Protein AF-A0A9X0YAN5-F1 (afdb_monomer)

Sequence (174 aa):
MGIMHSYNPAPYTCELQGCTPGRLLKNSAKPANNKQCYFVDNHQKIIAEIQYAKHVKPKEQWIIYRRFFINTPDTVIELNFGSALEESVDANLDSVAVNTLESGHTTAHYSLLNTGEYSESFYKYDGKKIASITEKIWRDTFTTRDYEITHVNGTPTIYEVLPDNSKILIYPEE

Mean predicted aligned error: 5.05 Å

pLDDT: mean 90.23, std 9.61, range [42.69, 98.5]

Foldseek 3Di:
DQAAALDDLDPCPQLLQLHDHDDDDPDDDDADAQDKDFDADPVRHTAKIKTFHDQDVVVRWTWIWMWGWDDDPFKIKIFTWDTDTPPDPDTDGQKIKMFGHDPRHGQKIWMAGPLRKIKIKGFDDDVPHTQKIWMWTDDVDTDIWIWGWDQDVHRIWIWIQDPVRDTDTRPNDD

Secondary structure (DSSP, 8-state):
---B-S--SSTTTTGGGTPPBPP---S-----TTEEEEEE-TTS-EEEEEEEEEEEGGGTEEEEEEEEEEE-SSEEEEEEEEEEETT-----EEEEEEEEEETTEEEEEEEEETTS-EEEEEEEEETTEEEEEEEEEESSSEEEEEEEEEEETTEEEEEEEPTTS-EEEEES--

Radius of gyration: 17.49 Å; Cα contacts (8 Å, |Δi|>4): 371; chains: 1; bounding box: 43×34×52 Å

Nearest PDB structures (foldseek):
  9hag-assembly1_A  TM=4.604E-01  e=8.972E-01  synthetic construct
  8of7-assembly1_A  TM=3.337E-01  e=2.409E+00  Streptomyces sp. NL15-2K
  5dyq-assembly1_D  TM=2.515E-01  e=7.960E+00  Micromonospora maris AB-18-032
  3p0l-assembly1_A  TM=1.921E-01  e=4.266E+00  Homo sapiens

Structure (mmCIF, N/CA/C/O backbone):
data_AF-A0A9X0YAN5-F1
#
_entry.id   AF-A0A9X0YAN5-F1
#
loop_
_atom_site.group_PDB
_atom_site.id
_atom_site.type_symbol
_atom_site.label_atom_id
_atom_site.label_alt_id
_atom_site.label_comp_id
_atom_site.label_asym_id
_atom_site.label_entity_id
_atom_site.label_seq_id
_atom_site.pdbx_PDB_ins_code
_atom_site.Cartn_x
_atom_site.Cartn_y
_atom_site.Cartn_z
_atom_site.occupancy
_atom_site.B_iso_or_equiv
_atom_site.auth_seq_id
_atom_site.auth_comp_id
_atom_site.auth_asym_id
_atom_site.auth_atom_id
_atom_site.pdbx_PDB_model_num
ATOM 1 N N . MET A 1 1 ? 9.008 16.274 -2.844 1.00 42.69 1 MET A N 1
ATOM 2 C CA . MET A 1 1 ? 8.070 15.176 -2.531 1.00 42.69 1 MET A CA 1
ATOM 3 C C . MET A 1 1 ? 7.921 14.275 -3.741 1.00 42.69 1 MET A C 1
ATOM 5 O O . MET A 1 1 ? 7.759 14.789 -4.844 1.00 42.69 1 MET A O 1
ATOM 9 N N . GLY A 1 2 ? 8.034 12.958 -3.553 1.00 48.94 2 GLY A N 1
ATOM 10 C CA . GLY A 1 2 ? 7.654 11.992 -4.585 1.00 48.94 2 GLY A CA 1
ATOM 11 C C . GLY A 1 2 ? 6.137 12.006 -4.777 1.00 48.94 2 GLY A C 1
ATOM 12 O O . GLY A 1 2 ? 5.401 12.241 -3.825 1.00 48.94 2 GLY A O 1
ATOM 13 N N . ILE A 1 3 ? 5.664 11.804 -6.005 1.00 56.38 3 ILE A N 1
ATOM 14 C CA . ILE A 1 3 ? 4.232 11.626 -6.268 1.00 56.38 3 ILE A CA 1
ATOM 15 C C . ILE A 1 3 ? 3.913 10.162 -5.967 1.00 56.38 3 ILE A C 1
ATOM 17 O O . ILE A 1 3 ? 4.413 9.278 -6.664 1.00 56.38 3 ILE A O 1
ATOM 21 N N . MET A 1 4 ? 3.122 9.908 -4.924 1.00 68.75 4 MET A N 1
ATOM 22 C CA . MET A 1 4 ? 2.668 8.557 -4.591 1.00 68.75 4 MET A CA 1
ATOM 23 C C . MET A 1 4 ? 1.649 8.035 -5.610 1.00 68.75 4 MET A C 1
ATOM 25 O O . MET A 1 4 ? 1.026 8.808 -6.347 1.00 68.75 4 MET A O 1
ATOM 29 N N . HIS A 1 5 ? 1.501 6.710 -5.672 1.00 68.00 5 HIS A N 1
ATOM 30 C CA . HIS A 1 5 ? 0.545 6.047 -6.557 1.00 68.00 5 HIS A CA 1
ATOM 31 C C . HIS A 1 5 ? -0.863 6.599 -6.360 1.00 68.00 5 HIS A C 1
ATOM 33 O O . HIS A 1 5 ? -1.370 6.653 -5.243 1.00 68.00 5 HIS A O 1
ATOM 39 N N . SER A 1 6 ? -1.497 7.012 -7.459 1.00 74.00 6 SER A N 1
ATOM 40 C CA . SER A 1 6 ? -2.861 7.547 -7.395 1.00 74.00 6 SER A CA 1
ATOM 41 C C . SER A 1 6 ? -3.909 6.481 -7.061 1.00 74.00 6 SER A C 1
ATOM 43 O O . SER A 1 6 ? -4.978 6.802 -6.548 1.00 74.00 6 SER A O 1
ATOM 45 N N . TYR A 1 7 ? -3.592 5.213 -7.332 1.00 84.00 7 TYR A N 1
ATOM 46 C CA . TYR A 1 7 ? -4.402 4.060 -6.967 1.00 84.00 7 TYR A CA 1
ATOM 47 C C . TYR A 1 7 ? -3.676 3.197 -5.933 1.00 84.00 7 TYR A C 1
ATOM 49 O O . TYR A 1 7 ? -2.558 2.723 -6.165 1.00 84.00 7 TYR A O 1
ATOM 57 N N . ASN A 1 8 ? -4.350 2.963 -4.811 1.00 88.00 8 ASN A N 1
ATOM 58 C CA . ASN A 1 8 ? -3.952 2.003 -3.797 1.00 88.00 8 ASN A CA 1
ATOM 59 C C . ASN A 1 8 ? -5.212 1.294 -3.260 1.00 88.00 8 ASN A C 1
ATOM 61 O O . ASN A 1 8 ? -6.153 1.986 -2.860 1.00 88.00 8 ASN A O 1
ATOM 65 N N . PRO A 1 9 ? -5.276 -0.050 -3.284 1.00 91.62 9 PRO A N 1
ATOM 66 C CA . PRO A 1 9 ? -6.345 -0.800 -2.630 1.00 91.62 9 PRO A CA 1
ATOM 67 C C . PRO A 1 9 ? -6.407 -0.584 -1.110 1.00 91.62 9 PRO A C 1
ATOM 69 O O . PRO A 1 9 ? -7.492 -0.694 -0.537 1.00 91.62 9 PRO A O 1
ATOM 72 N N . ALA A 1 10 ? -5.280 -0.244 -0.477 1.00 93.88 10 ALA A N 1
ATOM 73 C CA . ALA A 1 10 ? -5.206 0.180 0.914 1.00 93.88 10 ALA A CA 1
ATOM 74 C C . ALA A 1 10 ? -5.605 1.664 1.037 1.00 93.88 10 ALA A C 1
ATOM 76 O O . ALA A 1 10 ? -4.929 2.543 0.488 1.00 93.88 10 ALA A O 1
ATOM 77 N N . PRO A 1 11 ? -6.703 1.987 1.742 1.00 92.69 11 PRO A N 1
ATOM 78 C CA . PRO A 1 11 ? -7.110 3.369 1.952 1.00 92.69 11 PRO A CA 1
ATOM 79 C C . PRO A 1 11 ? -6.082 4.156 2.769 1.00 92.69 11 PRO A C 1
ATOM 81 O O . PRO A 1 11 ? -5.4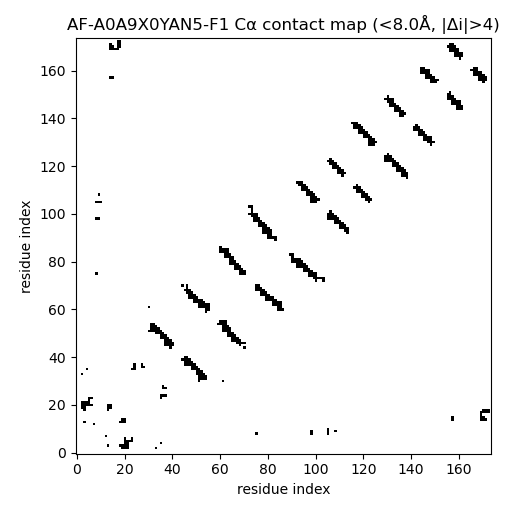49 3.619 3.677 1.00 92.69 11 PRO A O 1
ATOM 84 N N . TYR A 1 12 ? -5.976 5.454 2.480 1.00 91.94 12 TYR A N 1
ATOM 85 C CA . TYR A 1 12 ? -5.159 6.427 3.213 1.00 91.94 12 TYR A CA 1
ATOM 86 C C . TYR A 1 12 ? -3.643 6.183 3.242 1.00 91.94 12 TYR A C 1
ATOM 88 O O . TYR A 1 12 ? -2.940 6.883 3.962 1.00 91.94 12 TYR A O 1
ATOM 96 N N . THR A 1 13 ? -3.091 5.259 2.446 1.00 89.50 13 THR A N 1
ATOM 97 C CA . THR A 1 13 ? -1.638 4.987 2.450 1.00 89.50 13 THR A CA 1
ATOM 98 C C . THR A 1 13 ? -0.782 6.232 2.206 1.00 89.50 13 THR A C 1
ATOM 100 O O . THR A 1 13 ? 0.330 6.311 2.727 1.00 89.50 13 THR A O 1
ATOM 103 N N . CYS A 1 14 ? -1.270 7.198 1.419 1.00 87.31 14 CYS A N 1
ATOM 104 C CA . CYS A 1 14 ? -0.544 8.444 1.178 1.00 87.31 14 CYS A CA 1
ATOM 105 C C . CYS A 1 14 ? -0.681 9.398 2.365 1.00 87.31 14 CYS A C 1
ATOM 107 O O . CYS A 1 14 ? 0.312 9.905 2.878 1.00 87.31 14 CYS A O 1
ATOM 109 N N . GLU A 1 15 ? -1.913 9.598 2.817 1.00 90.75 15 GLU A N 1
ATOM 110 C CA . GLU A 1 15 ? -2.281 10.541 3.863 1.00 90.75 15 GLU A CA 1
ATOM 111 C C . GLU A 1 15 ? -1.676 10.153 5.220 1.00 90.75 15 GLU A C 1
ATOM 113 O O . GLU A 1 15 ? -1.230 11.026 5.957 1.00 90.75 15 GLU A O 1
ATOM 118 N N . LEU A 1 16 ? -1.556 8.854 5.523 1.00 90.69 16 LEU A N 1
ATOM 119 C CA . LEU A 1 16 ? -0.853 8.348 6.714 1.00 90.69 16 LEU A CA 1
ATOM 120 C C . LEU A 1 16 ? 0.651 8.683 6.719 1.00 90.69 16 LEU A C 1
ATOM 122 O O . LEU A 1 16 ? 1.293 8.655 7.769 1.00 90.69 16 LEU A O 1
ATOM 126 N N . GLN A 1 17 ? 1.217 9.002 5.552 1.00 85.75 17 GLN A N 1
ATOM 127 C CA . GLN A 1 17 ? 2.598 9.460 5.372 1.00 85.75 17 GLN A CA 1
ATOM 128 C C . GLN A 1 17 ? 2.683 10.985 5.171 1.00 85.75 17 GLN A C 1
ATOM 130 O O . GLN A 1 17 ? 3.696 11.466 4.669 1.00 85.75 17 GLN A O 1
ATOM 135 N N . GLY A 1 18 ? 1.610 11.729 5.470 1.00 80.88 18 GLY A N 1
ATOM 136 C CA . GLY A 1 18 ? 1.519 13.179 5.248 1.00 80.88 18 GLY A CA 1
ATOM 137 C C . GLY A 1 18 ? 1.403 13.588 3.772 1.00 80.88 18 GLY A C 1
ATOM 138 O O . GLY A 1 18 ? 1.283 14.761 3.428 1.00 80.88 18 GLY A O 1
ATOM 139 N N . CY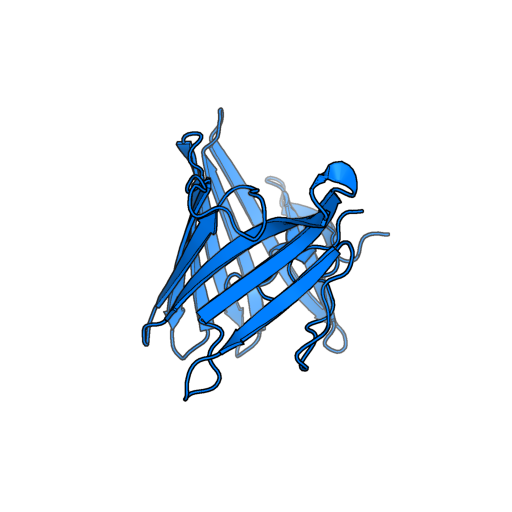S A 1 19 ? 1.372 12.624 2.852 1.00 79.44 19 CYS A N 1
ATOM 140 C CA . CYS A 1 19 ? 1.399 12.880 1.420 1.00 79.44 19 CYS A CA 1
ATOM 141 C C . CYS A 1 19 ? -0.011 12.965 0.819 1.00 79.44 19 CYS A C 1
ATOM 143 O O . CYS A 1 19 ? -0.936 12.262 1.214 1.00 79.44 19 CYS A O 1
ATOM 145 N N . THR A 1 20 ? -0.166 13.774 -0.231 1.00 79.25 20 THR A N 1
ATOM 146 C CA . THR A 1 20 ? -1.381 13.756 -1.064 1.00 79.25 20 THR A CA 1
ATOM 147 C C . THR A 1 20 ? -1.210 12.747 -2.207 1.00 79.25 20 THR A C 1
ATOM 149 O O . THR A 1 20 ? -0.167 12.777 -2.875 1.00 79.25 20 THR A O 1
ATOM 152 N N . PRO A 1 21 ? -2.201 11.877 -2.480 1.00 75.44 21 PRO A N 1
ATOM 153 C CA . PRO A 1 21 ? -2.126 10.948 -3.602 1.00 75.44 21 PRO A CA 1
ATOM 154 C C . PRO A 1 21 ? -2.017 11.685 -4.944 1.00 75.44 21 PRO A C 1
ATOM 156 O O . PRO A 1 21 ? -2.551 12.782 -5.139 1.00 75.44 21 PRO A O 1
ATOM 159 N N . GLY A 1 22 ? -1.328 11.062 -5.904 1.00 74.12 22 GLY A N 1
ATOM 160 C CA . GLY A 1 22 ? -1.266 11.557 -7.277 1.00 74.12 22 GLY A CA 1
ATOM 161 C C . GLY A 1 22 ? -2.641 11.595 -7.958 1.00 74.12 22 GLY A C 1
ATOM 162 O O . GLY A 1 22 ? -3.626 11.033 -7.483 1.00 74.12 22 GLY A O 1
ATOM 163 N N . ARG A 1 23 ? -2.721 12.233 -9.131 1.00 73.75 23 ARG A N 1
ATOM 164 C CA . ARG A 1 23 ? -3.955 12.232 -9.936 1.00 73.75 23 ARG A CA 1
ATOM 165 C C . ARG A 1 23 ? -4.073 10.948 -10.752 1.00 73.75 23 ARG A C 1
ATOM 167 O O . ARG A 1 23 ? -3.187 10.655 -11.552 1.00 73.75 23 ARG A O 1
ATOM 174 N N . LEU A 1 24 ? -5.217 10.273 -10.644 1.00 77.06 24 LEU A N 1
ATOM 175 C CA . LEU A 1 24 ? -5.556 9.144 -11.507 1.00 77.06 24 LEU A CA 1
ATOM 176 C C . LEU A 1 24 ? -5.844 9.635 -12.932 1.00 77.06 24 LEU A C 1
ATOM 178 O O . LEU A 1 24 ? -6.869 10.270 -13.201 1.00 77.06 24 LEU A O 1
ATOM 182 N N . LEU A 1 25 ? -4.931 9.351 -13.860 1.00 70.75 25 LEU A N 1
ATOM 183 C CA . LEU A 1 25 ? -5.116 9.667 -15.274 1.00 70.75 25 LEU A CA 1
ATOM 184 C C . LEU A 1 25 ? -6.033 8.618 -15.915 1.00 70.75 25 LEU A C 1
ATOM 186 O O . LEU A 1 25 ? -5.660 7.460 -16.056 1.00 70.75 25 LEU A O 1
ATOM 190 N N . LYS A 1 26 ? -7.236 9.037 -16.324 1.00 58.88 26 LYS A N 1
ATOM 191 C CA . LYS A 1 26 ? -8.255 8.147 -16.914 1.00 58.88 26 LYS A CA 1
ATOM 192 C C . LYS A 1 26 ? -7.967 7.709 -18.356 1.00 58.88 26 LYS A C 1
ATOM 194 O O . LYS A 1 26 ? -8.567 6.749 -18.820 1.00 58.88 26 LYS A O 1
ATOM 199 N N . ASN A 1 27 ? -7.082 8.410 -19.065 1.00 60.81 27 ASN A N 1
ATOM 200 C CA . ASN A 1 27 ? -6.802 8.157 -20.479 1.00 60.81 27 ASN A CA 1
ATOM 201 C C . ASN A 1 27 ? -5.406 7.566 -20.665 1.00 60.81 27 ASN A C 1
ATOM 203 O O . ASN A 1 27 ? -4.462 7.978 -19.988 1.00 60.81 27 ASN A O 1
ATOM 207 N N . SER A 1 28 ? -5.265 6.686 -21.661 1.00 64.94 28 SER A N 1
ATOM 208 C CA . SER A 1 28 ? -3.965 6.233 -22.156 1.00 64.94 28 SER A CA 1
ATOM 209 C C . SER A 1 28 ? -3.123 7.447 -22.528 1.00 64.94 28 SER A C 1
ATOM 211 O O . SER A 1 28 ? -3.496 8.245 -23.393 1.00 64.94 28 SER A O 1
ATOM 213 N N . ALA A 1 29 ? -1.997 7.618 -21.855 1.00 68.44 29 ALA A N 1
ATOM 214 C CA . ALA A 1 29 ? -1.213 8.825 -21.971 1.00 68.44 29 ALA A CA 1
ATOM 215 C C . ALA A 1 29 ? 0.248 8.435 -22.220 1.00 68.44 29 ALA A C 1
ATOM 217 O O . ALA A 1 29 ? 0.770 7.535 -21.575 1.00 68.44 29 ALA A O 1
ATOM 218 N N . LYS A 1 30 ? 0.904 9.105 -23.178 1.00 80.88 30 LYS A N 1
ATOM 219 C CA . LYS A 1 30 ? 2.270 8.754 -23.619 1.00 80.88 30 LYS A CA 1
ATOM 220 C C . LYS A 1 30 ? 3.267 8.711 -22.451 1.00 80.88 30 LYS A C 1
ATOM 222 O O . LYS A 1 30 ? 3.113 9.563 -21.571 1.00 80.88 30 LYS A O 1
ATOM 227 N N . PRO A 1 31 ? 4.287 7.835 -22.467 1.00 85.12 31 PRO A N 1
ATOM 228 C CA . PRO A 1 31 ? 5.357 7.821 -21.469 1.00 85.12 31 PRO A CA 1
ATOM 229 C C . PRO A 1 31 ? 5.901 9.223 -21.160 1.00 85.12 31 PRO A C 1
ATOM 231 O O . PRO A 1 31 ? 6.124 10.026 -22.068 1.00 85.12 31 PRO A O 1
ATOM 234 N N . ALA A 1 32 ? 6.063 9.538 -19.876 1.00 85.19 32 ALA A N 1
ATOM 235 C CA . ALA A 1 32 ? 6.667 10.780 -19.396 1.00 85.19 32 ALA A CA 1
ATOM 236 C C . ALA A 1 32 ? 7.215 10.577 -17.976 1.00 85.19 32 ALA A C 1
ATOM 238 O O . ALA A 1 32 ? 6.797 9.653 -17.284 1.00 85.19 32 ALA A O 1
ATOM 239 N N . ASN A 1 33 ? 8.114 11.454 -17.523 1.00 85.44 33 ASN A N 1
ATOM 240 C CA . ASN A 1 33 ? 8.651 11.377 -16.161 1.00 85.44 33 ASN A CA 1
ATOM 241 C C 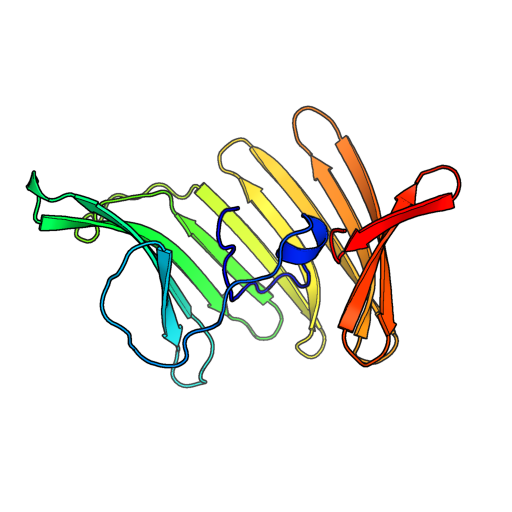. ASN A 1 33 ? 7.520 11.429 -15.118 1.00 85.44 33 ASN A C 1
ATOM 243 O O . ASN A 1 33 ? 6.648 12.296 -15.194 1.00 85.44 33 ASN A O 1
ATOM 247 N N . ASN A 1 34 ? 7.583 10.531 -14.133 1.00 80.31 34 ASN A N 1
ATOM 248 C CA . ASN A 1 34 ? 6.620 10.368 -13.038 1.00 80.31 34 ASN A CA 1
ATOM 249 C C . ASN A 1 34 ? 5.177 10.135 -13.496 1.00 80.31 34 ASN A C 1
ATOM 251 O O . ASN A 1 34 ? 4.227 10.558 -12.837 1.00 80.31 34 ASN A O 1
ATOM 255 N N . LYS A 1 35 ? 5.004 9.472 -14.640 1.00 85.50 35 LYS A N 1
ATOM 256 C CA . LYS A 1 35 ? 3.684 9.195 -15.197 1.00 85.50 35 LYS A CA 1
ATOM 257 C C . LYS A 1 35 ? 3.241 7.775 -14.902 1.00 85.50 35 LYS A C 1
ATOM 259 O O . LYS A 1 35 ? 4.019 6.845 -15.072 1.00 85.50 35 LYS A O 1
ATOM 264 N N . GLN A 1 36 ? 1.982 7.629 -14.511 1.00 87.00 36 GLN A N 1
ATOM 265 C CA . GLN A 1 36 ? 1.356 6.345 -14.210 1.00 87.00 36 GLN A CA 1
ATOM 266 C C . GLN A 1 36 ? 0.352 6.002 -15.311 1.00 87.00 36 GLN A C 1
ATOM 268 O O . GLN A 1 36 ? -0.458 6.844 -15.711 1.00 87.00 36 GLN A O 1
ATOM 273 N N . CYS A 1 37 ? 0.433 4.774 -15.812 1.00 86.62 37 CYS A N 1
ATOM 274 C CA . CYS A 1 37 ? -0.475 4.210 -16.799 1.00 86.62 37 CYS A CA 1
ATOM 275 C C . CYS A 1 37 ? -1.168 2.995 -16.189 1.00 86.62 37 CYS A C 1
ATOM 277 O O . CYS A 1 37 ? -0.499 2.081 -15.710 1.00 86.62 37 CYS A O 1
ATOM 279 N N . TYR A 1 38 ? -2.496 2.989 -16.238 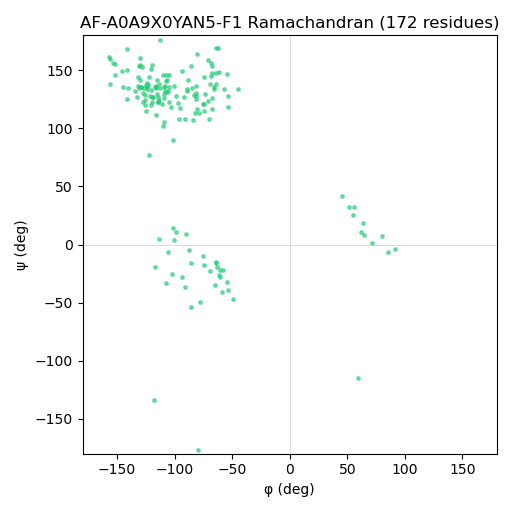1.00 89.00 38 TYR A N 1
ATOM 280 C CA . TYR A 1 38 ? -3.334 1.950 -15.651 1.00 89.00 38 TYR A CA 1
ATOM 281 C C . TYR A 1 38 ? -3.926 1.059 -16.733 1.00 89.00 38 TYR A C 1
ATOM 283 O O . TYR A 1 38 ? -4.345 1.540 -17.787 1.00 89.00 38 TYR A O 1
ATOM 291 N N . PHE A 1 39 ? -3.991 -0.233 -16.439 1.00 89.88 39 PHE A N 1
ATOM 292 C CA . PHE A 1 39 ? -4.615 -1.243 -17.280 1.00 89.88 39 PHE A CA 1
ATOM 293 C C . PHE A 1 39 ? -5.800 -1.830 -16.531 1.00 89.88 39 PHE A C 1
ATOM 295 O O . PHE A 1 39 ? -5.691 -2.139 -15.342 1.00 89.88 39 PHE A O 1
ATOM 302 N N . VAL A 1 40 ? -6.923 -1.976 -17.230 1.00 91.81 40 VAL A N 1
ATOM 303 C CA . VAL A 1 40 ? -8.178 -2.466 -16.661 1.00 91.81 40 VAL A CA 1
ATOM 304 C C . VAL A 1 40 ? -8.658 -3.729 -17.365 1.00 91.81 40 VAL A C 1
ATOM 306 O O . VAL A 1 40 ? -8.374 -3.928 -18.546 1.00 91.81 40 VAL A O 1
ATOM 309 N N . ASP A 1 41 ? -9.386 -4.573 -16.640 1.00 91.44 41 ASP A N 1
ATOM 310 C CA . ASP A 1 41 ? -10.098 -5.717 -17.208 1.00 91.44 41 ASP A CA 1
ATOM 311 C C . ASP A 1 41 ? -11.433 -5.308 -17.869 1.00 91.44 41 ASP A C 1
ATOM 313 O O . ASP A 1 41 ? -11.824 -4.135 -17.911 1.00 91.44 41 ASP A O 1
ATOM 317 N N . ASN A 1 42 ? -12.180 -6.300 -18.364 1.00 91.38 42 ASN A N 1
ATOM 318 C CA . ASN A 1 42 ? -13.494 -6.095 -18.985 1.00 91.38 42 ASN A CA 1
ATOM 319 C C . ASN A 1 42 ? -14.559 -5.545 -18.013 1.00 91.38 42 ASN A C 1
ATOM 321 O O . ASN A 1 42 ? -15.590 -5.044 -18.458 1.00 91.38 42 ASN A O 1
ATOM 325 N N . HIS A 1 43 ? -14.317 -5.614 -16.702 1.00 90.56 43 HIS A N 1
ATOM 326 C CA . HIS A 1 43 ? -15.175 -5.077 -15.647 1.00 90.56 43 HIS A CA 1
ATOM 327 C C . HIS A 1 43 ? -14.690 -3.716 -15.125 1.00 90.56 43 HIS A C 1
ATOM 329 O O . HIS A 1 43 ? -15.211 -3.234 -14.120 1.00 90.56 43 HIS A O 1
ATOM 335 N N . GLN A 1 44 ? -13.727 -3.081 -15.807 1.00 89.56 44 GLN A N 1
ATOM 336 C CA . GLN A 1 44 ? -13.113 -1.807 -15.418 1.00 89.56 44 GLN A CA 1
ATOM 337 C C . GLN A 1 44 ? -12.330 -1.861 -14.094 1.00 89.56 44 GLN A C 1
ATOM 339 O O . GLN A 1 44 ? -12.045 -0.816 -13.505 1.00 89.56 44 GLN A O 1
ATOM 344 N N . LYS A 1 45 ? -11.947 -3.052 -13.616 1.00 90.12 45 LYS A N 1
ATOM 345 C CA . LYS A 1 45 ? -11.054 -3.190 -12.459 1.00 90.12 45 LYS A CA 1
ATOM 346 C C . LYS A 1 45 ? -9.612 -3.009 -12.902 1.00 90.12 45 LYS A C 1
ATOM 348 O O . LYS A 1 45 ? -9.209 -3.568 -13.917 1.00 90.12 45 LYS A O 1
ATOM 353 N N . ILE A 1 46 ? -8.828 -2.256 -12.134 1.00 91.69 46 ILE A N 1
ATOM 354 C CA . ILE A 1 46 ? -7.392 -2.096 -12.387 1.00 91.69 46 ILE A CA 1
ATOM 355 C C . ILE A 1 46 ? -6.701 -3.440 -12.132 1.00 91.69 46 ILE A C 1
ATOM 357 O O . ILE A 1 46 ? -6.853 -4.024 -11.062 1.00 91.69 46 ILE A O 1
ATOM 361 N N . ILE A 1 47 ? -5.957 -3.922 -13.126 1.00 94.62 47 ILE A N 1
ATOM 362 C CA . ILE A 1 47 ? -5.212 -5.191 -13.087 1.00 94.62 47 ILE A CA 1
ATOM 363 C C . ILE A 1 47 ? -3.700 -4.991 -13.201 1.00 94.62 47 ILE A C 1
ATOM 365 O O . ILE A 1 47 ? -2.935 -5.870 -12.810 1.00 94.62 47 ILE A O 1
ATOM 369 N N . ALA A 1 48 ? -3.254 -3.836 -13.702 1.00 93.12 48 ALA A N 1
ATOM 370 C CA . ALA A 1 48 ? -1.844 -3.474 -13.706 1.00 93.12 48 ALA A CA 1
ATOM 371 C C . ALA A 1 48 ? -1.631 -1.957 -13.712 1.00 93.12 48 ALA A C 1
ATOM 373 O O . ALA A 1 48 ? -2.471 -1.186 -14.186 1.00 93.12 48 ALA A O 1
ATOM 374 N N . GLU A 1 49 ? -0.462 -1.549 -13.234 1.00 91.69 49 GLU A N 1
ATOM 375 C CA . GLU A 1 49 ? 0.062 -0.192 -13.313 1.00 91.69 49 GLU A CA 1
ATOM 376 C C . GLU A 1 49 ? 1.507 -0.229 -13.828 1.00 91.69 49 GLU A C 1
ATOM 378 O O . GLU A 1 49 ? 2.319 -1.040 -13.378 1.00 91.69 49 GLU A O 1
ATOM 383 N N . ILE A 1 50 ? 1.834 0.684 -14.744 1.00 90.94 50 ILE A N 1
ATOM 384 C CA . ILE A 1 50 ? 3.212 1.008 -15.121 1.00 90.94 50 ILE A CA 1
ATOM 385 C C . ILE A 1 50 ? 3.502 2.449 -14.709 1.00 90.94 50 ILE A C 1
ATOM 387 O O . ILE A 1 50 ? 2.831 3.375 -15.172 1.00 90.94 50 ILE A O 1
ATOM 391 N N . GLN A 1 51 ? 4.535 2.644 -13.891 1.00 90.19 51 GLN A N 1
ATOM 392 C CA . GLN A 1 51 ? 5.060 3.965 -13.557 1.00 90.19 51 GLN A CA 1
ATOM 393 C C . GLN A 1 51 ? 6.349 4.230 -14.337 1.00 90.19 51 GLN A C 1
ATOM 395 O O . GLN A 1 51 ? 7.356 3.558 -14.138 1.00 90.19 51 GLN A O 1
ATOM 400 N N . TYR A 1 52 ? 6.337 5.263 -15.174 1.00 90.19 52 TYR A N 1
ATOM 401 C CA . TYR A 1 52 ? 7.494 5.745 -15.921 1.00 90.19 52 TYR A CA 1
ATOM 402 C C . TYR A 1 52 ? 8.323 6.683 -15.048 1.00 90.19 52 TYR A C 1
ATOM 404 O O . TYR A 1 52 ? 7.929 7.819 -14.781 1.00 90.19 52 TYR A O 1
ATOM 412 N N . ALA A 1 53 ? 9.479 6.209 -14.592 1.00 89.38 53 ALA A N 1
ATOM 413 C CA . ALA A 1 53 ? 10.319 6.941 -13.653 1.00 89.38 53 ALA A CA 1
ATOM 414 C C . ALA A 1 53 ? 11.262 7.913 -14.366 1.00 89.38 53 ALA A C 1
ATOM 416 O O . ALA A 1 53 ? 11.293 9.106 -14.061 1.00 89.38 53 ALA A O 1
ATOM 417 N N . LYS A 1 54 ? 12.039 7.405 -15.331 1.00 91.44 54 LYS A N 1
ATOM 418 C CA . LYS A 1 54 ? 13.089 8.179 -16.003 1.00 91.44 54 LYS A CA 1
ATOM 419 C C . LYS A 1 54 ? 13.409 7.627 -17.385 1.00 91.44 54 LYS A C 1
ATOM 421 O O . LYS A 1 54 ? 13.574 6.422 -17.543 1.00 91.44 54 LYS A O 1
ATOM 426 N N . HIS A 1 55 ? 13.597 8.517 -18.355 1.00 93.00 55 HIS A N 1
ATOM 427 C CA . HIS A 1 55 ? 14.086 8.148 -19.682 1.00 93.00 55 HIS A CA 1
ATOM 428 C C . HIS A 1 55 ? 15.621 8.042 -19.724 1.00 93.00 55 HIS A C 1
ATOM 430 O O . HIS A 1 55 ? 16.336 8.970 -19.330 1.00 93.00 55 HIS A O 1
ATOM 436 N N . VAL A 1 56 ? 16.135 6.922 -20.230 1.00 91.94 56 VAL A N 1
ATOM 437 C CA . VAL A 1 56 ? 17.562 6.629 -20.403 1.00 91.94 56 VAL A CA 1
ATOM 438 C C . VAL A 1 56 ? 17.930 6.847 -21.868 1.00 91.94 56 VAL A C 1
ATOM 440 O O . VAL A 1 56 ? 17.879 5.923 -22.673 1.00 91.94 56 VAL A O 1
ATOM 443 N N . LYS A 1 57 ? 18.344 8.077 -22.203 1.00 90.56 57 LYS A N 1
ATOM 444 C CA . LYS A 1 57 ? 18.678 8.481 -23.584 1.00 90.56 57 LYS A CA 1
ATOM 445 C C . LYS A 1 57 ? 19.629 7.515 -24.312 1.00 90.56 57 LYS A C 1
ATOM 447 O O . LYS A 1 57 ? 19.302 7.122 -25.416 1.00 90.56 57 LYS A O 1
ATOM 452 N N . PRO A 1 58 ? 20.749 7.034 -23.728 1.00 91.12 58 PRO A N 1
ATOM 453 C CA . PRO A 1 58 ? 21.661 6.151 -24.467 1.00 91.12 58 PRO A CA 1
ATOM 454 C C . PRO A 1 58 ? 21.033 4.835 -24.947 1.00 91.12 58 PRO A C 1
ATOM 456 O O . PRO A 1 58 ? 21.561 4.214 -25.861 1.00 91.12 58 PRO A O 1
ATOM 459 N N . LYS A 1 59 ? 19.942 4.396 -24.306 1.00 87.62 59 LYS A N 1
ATOM 460 C CA . LYS A 1 59 ? 19.195 3.187 -24.664 1.00 87.62 59 LYS A CA 1
ATOM 461 C C . LYS A 1 59 ? 17.863 3.502 -25.349 1.00 87.62 59 LYS A C 1
ATOM 463 O O . LYS A 1 59 ? 17.192 2.568 -25.755 1.00 87.62 59 LYS A O 1
ATOM 468 N N . GLU A 1 60 ? 17.481 4.781 -25.419 1.00 92.31 60 GLU A N 1
ATOM 469 C CA . GLU A 1 60 ? 16.152 5.253 -25.837 1.00 92.31 60 GLU A CA 1
ATOM 470 C C . GLU A 1 60 ? 15.005 4.455 -25.178 1.00 92.31 60 GLU A C 1
ATOM 472 O O . GLU A 1 60 ? 14.020 4.090 -25.813 1.00 92.31 60 GLU A O 1
ATOM 477 N N . GLN A 1 61 ? 15.157 4.157 -23.882 1.00 93.50 61 GLN A N 1
ATOM 478 C CA . GLN A 1 61 ? 14.224 3.344 -23.096 1.00 93.50 61 GLN A CA 1
ATOM 479 C C . GLN A 1 61 ? 13.856 4.024 -21.779 1.00 93.50 61 GLN A C 1
ATOM 481 O O . GLN A 1 61 ? 14.640 4.783 -21.197 1.00 93.50 61 GLN A O 1
ATOM 486 N N . TRP A 1 62 ? 12.676 3.700 -21.256 1.00 94.00 62 TRP A N 1
ATOM 487 C CA . TRP A 1 62 ? 12.248 4.121 -19.926 1.00 94.00 62 TRP A CA 1
ATOM 488 C C . TRP A 1 62 ? 12.677 3.129 -18.847 1.00 94.00 62 TRP A C 1
ATOM 490 O O . TRP A 1 62 ? 12.606 1.920 -19.035 1.00 94.00 62 TRP A O 1
ATOM 500 N N . ILE A 1 63 ? 13.077 3.651 -17.689 1.00 93.31 63 ILE A N 1
ATOM 501 C CA . ILE A 1 63 ? 13.055 2.905 -16.430 1.00 93.31 63 ILE A CA 1
ATOM 502 C C . ILE A 1 63 ? 11.626 2.963 -15.905 1.00 93.31 63 ILE A C 1
ATOM 504 O O . ILE A 1 63 ? 11.074 4.060 -15.740 1.00 93.31 63 ILE A O 1
ATOM 508 N N . ILE A 1 64 ? 11.051 1.796 -15.638 1.00 93.06 64 ILE A N 1
ATOM 509 C CA . ILE A 1 64 ? 9.677 1.653 -15.178 1.00 93.06 64 ILE A CA 1
ATOM 510 C C . ILE A 1 64 ? 9.577 0.801 -13.917 1.00 93.06 64 ILE A C 1
ATOM 512 O O . ILE A 1 64 ? 10.397 -0.087 -13.691 1.00 93.06 64 ILE A O 1
ATOM 516 N N . TYR A 1 65 ? 8.535 1.061 -13.133 1.00 92.62 65 TYR A N 1
ATOM 517 C CA . TYR A 1 65 ? 8.056 0.184 -12.067 1.00 92.62 65 TYR A CA 1
ATOM 518 C C . TYR A 1 65 ? 6.747 -0.460 -12.507 1.00 92.62 65 TYR A C 1
ATOM 520 O O . TYR A 1 65 ? 5.956 0.170 -13.218 1.00 92.62 65 TYR A O 1
ATOM 528 N N . ARG A 1 66 ? 6.518 -1.707 -12.094 1.00 93.19 66 ARG A N 1
ATOM 529 C CA . ARG A 1 66 ? 5.318 -2.468 -12.454 1.00 93.19 66 ARG A CA 1
ATOM 530 C C . ARG A 1 66 ? 4.604 -2.934 -11.195 1.00 93.19 66 ARG A C 1
ATOM 532 O O . ARG A 1 66 ? 5.234 -3.480 -10.292 1.00 93.19 66 ARG A O 1
ATOM 539 N N . ARG A 1 67 ? 3.288 -2.747 -11.165 1.00 94.44 67 ARG A N 1
ATOM 540 C CA . ARG A 1 67 ? 2.403 -3.310 -10.142 1.00 94.44 67 ARG A CA 1
ATOM 541 C C . ARG A 1 67 ? 1.330 -4.130 -10.833 1.00 94.44 67 ARG A C 1
ATOM 543 O O . ARG A 1 67 ? 0.809 -3.702 -11.862 1.00 94.44 67 ARG A O 1
ATOM 550 N N . PHE A 1 68 ? 0.996 -5.283 -10.275 1.00 95.75 68 PHE A N 1
ATOM 551 C CA . PHE A 1 68 ? -0.091 -6.129 -10.764 1.00 95.75 68 PHE A CA 1
ATOM 552 C C . PHE A 1 68 ? -1.106 -6.362 -9.657 1.00 95.75 68 PHE A C 1
ATOM 554 O O . PHE A 1 68 ? -0.731 -6.495 -8.495 1.00 95.75 68 PHE A O 1
ATOM 561 N N . PHE A 1 69 ? -2.378 -6.430 -10.038 1.00 96.62 69 PHE A N 1
ATOM 562 C CA . PHE A 1 69 ? -3.499 -6.569 -9.118 1.00 96.62 69 PHE A CA 1
ATOM 563 C C . PHE A 1 69 ? -4.328 -7.791 -9.507 1.00 96.62 69 PHE A C 1
ATOM 565 O O . PHE A 1 69 ? -4.943 -7.832 -10.576 1.00 96.62 69 PHE A O 1
ATOM 572 N N . ILE A 1 70 ? -4.355 -8.792 -8.631 1.00 96.94 70 ILE A N 1
ATOM 573 C CA . ILE A 1 70 ? -5.206 -9.973 -8.772 1.00 96.94 70 ILE A CA 1
ATOM 574 C C . ILE A 1 70 ? -6.465 -9.718 -7.948 1.00 96.94 70 ILE A C 1
ATOM 576 O O . ILE A 1 70 ? -6.428 -9.707 -6.718 1.00 96.94 70 ILE A O 1
ATOM 580 N N . ASN A 1 71 ? -7.577 -9.488 -8.641 1.00 94.62 71 ASN A N 1
ATOM 581 C CA . ASN A 1 71 ? -8.851 -9.124 -8.032 1.00 94.62 71 ASN A CA 1
ATOM 582 C C . ASN A 1 71 ? -9.745 -10.362 -7.859 1.00 94.62 71 ASN A C 1
ATOM 584 O O . ASN A 1 71 ? -10.123 -10.994 -8.846 1.00 94.62 71 ASN A O 1
ATOM 588 N N . THR A 1 72 ? -10.156 -10.660 -6.629 1.00 92.69 72 THR A N 1
ATOM 589 C CA . THR A 1 72 ? -11.236 -11.608 -6.304 1.00 92.69 72 THR A CA 1
ATOM 590 C C . THR A 1 72 ? -12.426 -10.839 -5.696 1.00 92.69 72 THR A C 1
ATOM 592 O O . THR A 1 72 ? -12.354 -9.612 -5.573 1.00 92.69 72 THR A O 1
ATOM 595 N N . PRO A 1 73 ? -13.570 -11.484 -5.387 1.00 92.81 73 PRO A N 1
ATOM 596 C CA . PRO A 1 73 ? -14.690 -10.797 -4.736 1.00 92.81 73 PRO A CA 1
ATOM 597 C C . PRO A 1 73 ? -14.325 -10.177 -3.380 1.00 92.81 73 PRO A C 1
ATOM 599 O O . PRO A 1 73 ? -14.707 -9.039 -3.118 1.00 92.81 73 PRO A O 1
ATOM 602 N N . ASP A 1 74 ? -13.531 -10.892 -2.580 1.00 96.44 74 ASP A N 1
ATOM 603 C CA . ASP A 1 74 ? -13.255 -10.549 -1.178 1.00 96.44 74 ASP A CA 1
ATOM 604 C C . ASP A 1 74 ? -11.786 -10.162 -0.942 1.00 96.44 74 ASP A C 1
ATOM 606 O O . ASP A 1 74 ? -11.345 -9.989 0.195 1.00 96.44 74 ASP A O 1
ATOM 610 N N . THR A 1 75 ? -10.972 -10.078 -1.998 1.00 96.81 75 THR A N 1
ATOM 611 C CA . THR A 1 75 ? -9.536 -9.812 -1.865 1.00 96.81 75 THR A CA 1
ATOM 612 C C . THR A 1 75 ? -8.953 -9.099 -3.083 1.00 96.81 75 THR A C 1
ATOM 614 O O . THR A 1 75 ? -9.327 -9.375 -4.224 1.00 96.81 75 THR A O 1
ATOM 617 N N . VAL A 1 76 ? -7.974 -8.224 -2.852 1.00 97.38 76 VAL A N 1
ATOM 618 C CA . VAL A 1 76 ? -7.058 -7.727 -3.891 1.00 97.38 76 VAL A CA 1
ATOM 619 C C . VAL A 1 76 ? -5.630 -8.079 -3.489 1.00 97.38 76 VAL A C 1
ATOM 621 O O . VAL A 1 76 ? -5.163 -7.640 -2.440 1.00 97.38 76 VAL A O 1
ATOM 624 N N . ILE A 1 77 ? -4.939 -8.860 -4.321 1.00 98.00 77 ILE A N 1
ATOM 625 C CA . ILE A 1 77 ? -3.516 -9.173 -4.140 1.00 98.00 77 ILE A CA 1
ATOM 626 C C . ILE A 1 77 ? -2.700 -8.252 -5.041 1.00 98.00 77 ILE A C 1
ATOM 628 O O . ILE A 1 77 ? -2.949 -8.179 -6.244 1.00 98.00 77 ILE A O 1
ATOM 632 N N . GLU A 1 78 ? -1.716 -7.579 -4.465 1.00 97.38 78 GLU A N 1
ATOM 633 C CA . GLU A 1 78 ? -0.799 -6.673 -5.142 1.00 97.38 78 GLU A CA 1
ATOM 634 C C . GLU A 1 78 ? 0.575 -7.324 -5.267 1.00 97.38 78 GLU A C 1
ATOM 636 O O . GLU A 1 78 ? 1.124 -7.819 -4.284 1.00 97.38 78 GLU A O 1
ATOM 641 N N . LEU A 1 79 ? 1.148 -7.293 -6.467 1.00 97.31 79 LEU A N 1
ATOM 642 C CA . LEU A 1 79 ? 2.522 -7.712 -6.733 1.00 97.31 79 LEU A CA 1
ATOM 643 C C . LEU A 1 79 ? 3.306 -6.491 -7.204 1.00 97.31 79 LEU A C 1
ATOM 645 O O . LEU A 1 79 ? 3.042 -5.983 -8.297 1.00 97.31 79 LEU A O 1
ATOM 649 N N . ASN A 1 80 ? 4.253 -6.016 -6.397 1.00 95.69 80 ASN A N 1
ATOM 650 C CA . ASN A 1 80 ? 5.055 -4.836 -6.710 1.00 95.69 80 ASN A CA 1
ATOM 651 C C . ASN A 1 80 ? 6.458 -5.269 -7.133 1.00 95.69 80 ASN A C 1
ATOM 653 O O . ASN A 1 80 ? 7.160 -5.946 -6.384 1.00 95.69 80 ASN A O 1
ATOM 657 N N . PHE A 1 81 ? 6.866 -4.874 -8.334 1.00 95.38 81 PHE A N 1
ATOM 658 C CA . PHE A 1 81 ? 8.167 -5.211 -8.898 1.00 95.38 81 PHE A CA 1
ATOM 659 C C . PHE A 1 81 ? 9.115 -4.017 -8.860 1.00 95.38 81 PHE A C 1
ATOM 661 O O . PHE A 1 81 ? 8.707 -2.872 -9.085 1.00 95.38 81 PHE A O 1
ATOM 668 N N . GLY A 1 82 ? 10.396 -4.315 -8.655 1.00 92.81 82 GLY A N 1
ATOM 669 C CA . GLY A 1 82 ? 11.466 -3.333 -8.713 1.00 92.81 82 GLY A CA 1
ATOM 670 C C . GLY A 1 82 ? 11.649 -2.725 -10.098 1.00 92.81 82 GLY A C 1
ATOM 671 O O . GLY A 1 82 ? 11.082 -3.167 -11.104 1.00 92.81 82 GLY A O 1
ATOM 672 N N . SER A 1 83 ? 12.459 -1.669 -10.152 1.00 92.75 83 SER A N 1
ATOM 673 C CA . SER A 1 83 ? 12.673 -0.926 -11.390 1.00 92.75 83 SER A CA 1
ATOM 674 C C . SER A 1 83 ? 13.388 -1.772 -12.438 1.00 92.75 83 SER A C 1
ATOM 676 O O . SER A 1 83 ? 14.423 -2.373 -12.148 1.00 92.75 83 SER A O 1
ATOM 678 N N . ALA A 1 84 ? 12.917 -1.715 -13.677 1.00 93.88 84 ALA A N 1
ATOM 679 C CA . ALA A 1 84 ? 13.595 -2.314 -14.818 1.00 93.88 84 ALA A CA 1
ATOM 680 C C . ALA A 1 84 ? 13.480 -1.406 -16.046 1.00 93.88 84 ALA A C 1
ATOM 682 O O . ALA A 1 84 ? 12.708 -0.447 -16.057 1.00 93.88 84 ALA A O 1
ATOM 683 N N . LEU A 1 85 ? 14.250 -1.699 -17.093 1.00 92.81 85 LEU A N 1
ATOM 684 C CA . LEU A 1 85 ? 14.009 -1.083 -18.398 1.00 92.81 85 LEU A CA 1
ATOM 685 C C . LEU A 1 85 ? 12.678 -1.593 -18.969 1.00 92.81 85 LEU A C 1
ATOM 687 O O . LEU A 1 85 ? 12.293 -2.734 -18.716 1.00 92.81 85 LEU A O 1
ATOM 691 N N . GLU A 1 86 ? 11.979 -0.755 -19.728 1.00 89.75 86 GLU A N 1
ATOM 692 C CA . GLU A 1 86 ? 10.628 -1.028 -20.241 1.00 89.75 86 GLU A CA 1
ATOM 693 C C . GLU A 1 86 ? 10.516 -2.353 -21.009 1.00 89.75 86 GLU A C 1
ATOM 695 O O . GLU A 1 86 ? 9.557 -3.099 -20.811 1.00 89.75 86 GLU A O 1
ATOM 700 N N . GLU A 1 87 ? 11.532 -2.682 -21.807 1.00 87.69 87 GLU A N 1
ATOM 701 C CA . GLU A 1 87 ? 11.602 -3.921 -22.593 1.00 87.69 87 GLU A CA 1
ATOM 702 C C . GLU A 1 87 ? 12.212 -5.105 -21.819 1.00 87.69 87 GLU A C 1
ATOM 704 O O . GLU A 1 87 ? 12.253 -6.224 -22.324 1.00 87.69 87 GLU A O 1
ATOM 709 N N . SER A 1 88 ? 12.691 -4.884 -20.590 1.00 88.00 88 SER A N 1
ATOM 710 C CA . SER A 1 88 ? 13.232 -5.952 -19.746 1.00 88.00 88 SER A CA 1
ATOM 711 C C . SER A 1 88 ? 12.110 -6.829 -19.205 1.00 88.00 88 SER A C 1
ATOM 713 O O . SER A 1 88 ? 11.162 -6.321 -18.593 1.00 88.00 88 SER A O 1
ATOM 715 N N . VAL A 1 89 ? 12.271 -8.142 -19.372 1.00 81.88 89 VAL A N 1
ATOM 716 C CA . VAL A 1 89 ? 11.441 -9.178 -18.735 1.00 81.88 89 VAL A CA 1
ATOM 717 C C . VAL A 1 89 ? 11.933 -9.541 -17.333 1.00 81.88 89 VAL A C 1
ATOM 719 O O . VAL A 1 89 ? 11.176 -10.108 -16.550 1.00 81.88 89 VAL A O 1
ATOM 722 N N . ASP A 1 90 ? 13.163 -9.156 -16.995 1.00 82.06 90 ASP A N 1
ATOM 723 C CA . ASP A 1 90 ? 13.758 -9.409 -15.689 1.00 82.06 90 ASP A CA 1
ATOM 724 C C . ASP A 1 90 ? 13.454 -8.231 -14.760 1.00 82.06 90 ASP A C 1
ATOM 726 O O . ASP A 1 90 ? 13.986 -7.127 -14.930 1.00 82.06 90 ASP A O 1
ATOM 730 N N . ALA A 1 91 ? 12.565 -8.462 -13.795 1.00 85.50 91 ALA A N 1
ATOM 731 C CA . ALA A 1 91 ? 12.313 -7.569 -12.673 1.00 85.50 91 ALA A CA 1
ATOM 732 C C . ALA A 1 91 ? 12.110 -8.407 -11.407 1.00 85.50 91 ALA A C 1
ATOM 734 O O . ALA A 1 91 ? 11.379 -9.398 -11.420 1.00 85.50 91 ALA A O 1
ATOM 735 N N . ASN A 1 92 ? 12.750 -8.002 -10.311 1.00 92.75 92 ASN A N 1
ATOM 736 C CA . ASN A 1 92 ? 12.576 -8.666 -9.025 1.00 92.75 92 ASN A CA 1
ATOM 737 C C . ASN A 1 92 ? 11.222 -8.291 -8.421 1.00 92.75 92 ASN A C 1
ATOM 739 O O . ASN A 1 92 ? 10.767 -7.155 -8.562 1.00 92.75 92 ASN A O 1
ATOM 743 N N . LEU A 1 93 ? 10.593 -9.246 -7.741 1.00 95.81 93 LEU A N 1
ATOM 744 C CA . LEU A 1 93 ? 9.438 -8.972 -6.897 1.00 95.81 93 LEU A CA 1
ATOM 745 C C . LEU A 1 93 ? 9.935 -8.295 -5.612 1.00 95.81 93 LEU A C 1
ATOM 747 O O . LEU A 1 93 ? 10.680 -8.899 -4.838 1.00 95.81 93 LEU A O 1
ATOM 751 N N . ASP A 1 94 ? 9.546 -7.040 -5.411 1.00 96.44 94 ASP A N 1
ATOM 752 C CA . ASP A 1 94 ? 9.987 -6.215 -4.284 1.00 96.44 94 ASP A CA 1
ATOM 753 C C . ASP A 1 94 ? 9.053 -6.344 -3.085 1.00 96.44 94 ASP A C 1
ATOM 755 O O . ASP A 1 94 ? 9.510 -6.358 -1.944 1.00 96.44 94 ASP A O 1
ATOM 759 N N . SER A 1 95 ? 7.749 -6.470 -3.325 1.00 97.06 95 SER A N 1
ATOM 760 C CA . SER A 1 95 ? 6.785 -6.740 -2.263 1.00 97.06 95 SER A CA 1
ATOM 761 C C . SER A 1 95 ? 5.512 -7.398 -2.775 1.00 97.06 95 SER A C 1
ATOM 763 O O . SER A 1 95 ? 5.164 -7.321 -3.958 1.00 97.06 95 SER A O 1
ATOM 765 N N . VAL A 1 96 ? 4.804 -8.036 -1.849 1.00 98.00 96 VAL A N 1
ATOM 766 C CA . VAL A 1 96 ? 3.450 -8.548 -2.046 1.00 98.00 96 VAL A CA 1
ATOM 767 C C . VAL A 1 96 ? 2.557 -7.931 -0.990 1.00 98.00 96 VAL A C 1
ATOM 769 O O . VAL A 1 96 ? 2.943 -7.871 0.176 1.00 98.00 96 VAL A O 1
ATOM 772 N N . ALA A 1 97 ? 1.359 -7.512 -1.384 1.00 98.00 97 ALA A N 1
ATOM 773 C CA . ALA A 1 97 ? 0.345 -7.094 -0.435 1.00 98.00 97 ALA A CA 1
ATOM 774 C C . ALA A 1 97 ? -1.001 -7.772 -0.689 1.00 98.00 97 ALA A C 1
ATOM 776 O O . ALA A 1 97 ? -1.300 -8.205 -1.799 1.00 98.00 97 ALA A O 1
ATOM 777 N N . VAL A 1 98 ? -1.816 -7.883 0.352 1.00 98.31 98 VAL A N 1
ATOM 778 C CA . VAL A 1 98 ? -3.144 -8.489 0.318 1.00 98.31 98 VAL A CA 1
ATOM 779 C C . VAL A 1 98 ? -4.107 -7.553 1.023 1.00 98.31 98 VAL A C 1
ATOM 781 O O . VAL A 1 98 ? -3.883 -7.177 2.167 1.00 98.31 98 VAL A O 1
ATOM 784 N N . ASN A 1 99 ? -5.194 -7.195 0.352 1.00 98.06 99 ASN A N 1
ATOM 785 C CA . ASN A 1 99 ? -6.273 -6.399 0.919 1.00 98.06 99 ASN A CA 1
ATOM 786 C C . ASN A 1 99 ? -7.500 -7.284 1.048 1.00 98.06 99 ASN A C 1
ATOM 788 O O . ASN A 1 99 ? -7.971 -7.798 0.035 1.00 98.06 99 ASN A O 1
ATOM 792 N N . THR A 1 100 ? -8.023 -7.441 2.256 1.00 98.00 100 THR A N 1
ATOM 793 C CA . THR A 1 100 ? -9.298 -8.119 2.495 1.00 98.00 100 THR A CA 1
ATOM 794 C C . THR A 1 100 ? -10.432 -7.124 2.320 1.00 98.00 100 THR A C 1
ATOM 796 O O . THR A 1 100 ? -10.367 -6.007 2.835 1.00 98.00 100 THR A O 1
ATOM 799 N N . LEU A 1 101 ? -11.473 -7.534 1.601 1.00 96.50 101 LEU A N 1
ATOM 800 C CA . LEU A 1 101 ? -12.642 -6.724 1.303 1.00 96.50 101 LEU A CA 1
ATOM 801 C C . LEU A 1 101 ? -13.873 -7.301 2.002 1.00 96.50 101 LEU A C 1
ATOM 803 O O . LEU A 1 101 ? -14.118 -8.502 1.953 1.00 96.50 101 LEU A O 1
ATOM 807 N N . GLU A 1 102 ? -14.697 -6.432 2.573 1.00 94.88 102 GLU A N 1
ATOM 808 C CA . GLU A 1 102 ? -16.047 -6.761 3.020 1.00 94.88 102 GLU A CA 1
ATOM 809 C C . GLU A 1 102 ? -17.022 -5.774 2.384 1.00 94.88 102 GLU A C 1
ATOM 811 O O . GLU A 1 102 ? -16.849 -4.559 2.475 1.00 94.88 102 GLU A O 1
ATOM 816 N N . SER A 1 103 ? -18.037 -6.280 1.676 1.00 90.31 103 SER A N 1
ATOM 817 C CA . SER A 1 103 ? -18.992 -5.439 0.932 1.00 90.31 103 SER A CA 1
ATOM 818 C C . SER A 1 103 ? -18.322 -4.420 -0.014 1.00 90.31 103 SER A C 1
ATOM 820 O O . SER A 1 103 ? -18.838 -3.325 -0.234 1.00 90.31 103 SER A O 1
ATOM 822 N N . GLY A 1 104 ? -17.159 -4.775 -0.577 1.00 87.88 104 GLY A N 1
ATOM 823 C CA . GLY A 1 104 ? -16.375 -3.916 -1.472 1.00 87.88 104 GLY A CA 1
ATOM 824 C C . GLY A 1 104 ? -15.507 -2.859 -0.776 1.00 87.88 104 GLY A C 1
ATOM 825 O O . GLY A 1 104 ? -14.925 -2.020 -1.462 1.00 87.88 104 GLY A O 1
ATOM 826 N N . HIS A 1 105 ? -15.403 -2.887 0.554 1.00 93.50 105 HIS A N 1
ATOM 827 C CA . HIS A 1 105 ? -14.555 -1.996 1.344 1.00 93.50 105 HIS A CA 1
ATOM 828 C C . HIS A 1 105 ? -13.368 -2.747 1.946 1.00 93.50 105 HIS A C 1
ATOM 830 O O . HIS A 1 105 ? -13.546 -3.827 2.499 1.00 93.50 105 HIS A O 1
ATOM 836 N N . THR A 1 106 ? -12.169 -2.169 1.868 1.00 96.19 106 THR A N 1
ATOM 837 C CA . THR A 1 106 ? -10.962 -2.743 2.479 1.00 96.19 106 THR A CA 1
ATOM 838 C C . THR A 1 106 ? -11.065 -2.715 4.001 1.00 96.19 106 THR A C 1
ATOM 840 O O . THR A 1 106 ? -11.111 -1.645 4.596 1.00 96.19 106 THR A O 1
ATOM 843 N N . THR A 1 107 ? -11.078 -3.884 4.638 1.00 97.62 107 THR A N 1
ATOM 844 C CA . THR A 1 107 ? -11.139 -4.028 6.105 1.00 97.62 107 THR A CA 1
ATOM 845 C C . THR A 1 107 ? -9.786 -4.359 6.718 1.00 97.62 107 THR A C 1
ATOM 847 O O . THR A 1 107 ? -9.524 -4.000 7.868 1.00 97.62 107 THR A O 1
ATOM 850 N N . ALA A 1 108 ? -8.895 -4.975 5.941 1.00 98.25 108 ALA A N 1
ATOM 851 C CA . ALA A 1 108 ? -7.519 -5.233 6.334 1.00 98.25 108 ALA A CA 1
ATOM 852 C C . ALA A 1 108 ? -6.573 -5.149 5.133 1.00 98.25 108 ALA A C 1
ATOM 854 O O . ALA A 1 108 ? -6.953 -5.488 4.013 1.00 98.25 108 AL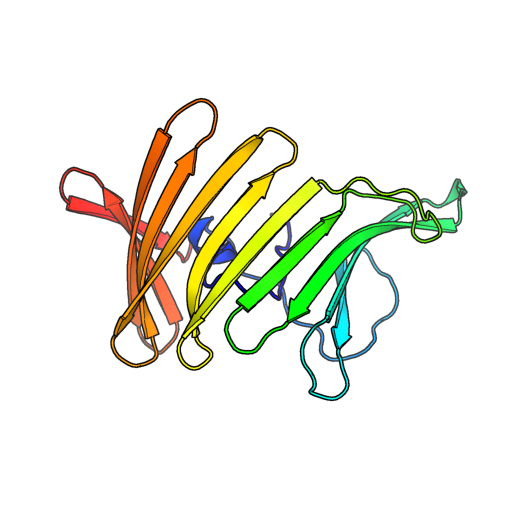A A O 1
ATOM 855 N N . HIS A 1 109 ? -5.339 -4.733 5.387 1.00 98.31 109 HIS A N 1
ATOM 856 C CA . HIS A 1 109 ? -4.232 -4.732 4.443 1.00 98.31 109 HIS A CA 1
ATOM 857 C C . HIS A 1 109 ? -3.024 -5.408 5.090 1.00 98.31 109 HIS A C 1
ATOM 859 O O . HIS A 1 109 ? -2.707 -5.134 6.242 1.00 98.31 109 HIS A O 1
ATOM 865 N N . TYR A 1 110 ? -2.350 -6.271 4.344 1.00 98.31 110 TYR A N 1
ATOM 866 C CA . TYR A 1 110 ? -1.160 -7.005 4.761 1.00 98.31 110 TYR A CA 1
ATOM 867 C C . TYR A 1 110 ? -0.084 -6.774 3.710 1.00 98.31 110 TYR A C 1
ATOM 869 O O . TYR A 1 110 ? -0.367 -6.967 2.534 1.00 98.31 110 TYR A O 1
ATOM 877 N N . SER A 1 111 ? 1.130 -6.395 4.093 1.00 97.69 111 SER A N 1
ATOM 878 C CA . SER A 1 111 ? 2.223 -6.118 3.154 1.00 97.69 111 SER A CA 1
ATOM 879 C C . SER A 1 111 ? 3.509 -6.778 3.623 1.00 97.69 111 SER A C 1
ATOM 881 O O . SER A 1 111 ? 3.868 -6.658 4.790 1.00 97.69 111 SER A O 1
ATOM 883 N N . LEU A 1 112 ? 4.198 -7.469 2.716 1.00 97.94 112 LEU A N 1
ATOM 884 C CA . LEU A 1 112 ? 5.493 -8.099 2.949 1.00 97.94 112 LEU A CA 1
ATOM 885 C C . LEU A 1 112 ? 6.491 -7.615 1.898 1.00 97.94 112 LEU A C 1
ATOM 887 O O . LEU A 1 112 ? 6.302 -7.839 0.699 1.00 97.94 112 LEU A O 1
ATOM 891 N N . LEU A 1 113 ? 7.571 -6.990 2.354 1.00 96.94 113 LEU A N 1
ATOM 892 C CA . LEU A 1 113 ? 8.701 -6.602 1.520 1.00 96.94 113 LEU A CA 1
ATOM 893 C C . LEU A 1 113 ? 9.685 -7.768 1.384 1.00 96.94 113 LEU A C 1
ATOM 895 O O . LEU A 1 113 ? 9.827 -8.604 2.277 1.00 96.94 113 LEU A O 1
ATOM 899 N N . ASN A 1 114 ? 10.433 -7.795 0.284 1.00 94.94 114 ASN A N 1
ATOM 900 C CA . ASN A 1 114 ? 11.488 -8.781 0.044 1.00 94.94 114 ASN A CA 1
ATOM 901 C C . ASN A 1 114 ? 12.655 -8.695 1.049 1.00 94.94 114 ASN A C 1
ATOM 903 O O . ASN A 1 114 ? 13.427 -9.644 1.172 1.00 94.94 114 ASN A O 1
ATOM 907 N N . THR A 1 115 ? 12.757 -7.593 1.795 1.00 94.44 115 THR A N 1
ATOM 908 C CA . THR A 1 115 ? 13.677 -7.414 2.925 1.00 94.44 115 THR A CA 1
ATOM 909 C C . THR A 1 115 ? 13.228 -8.153 4.188 1.00 94.44 115 THR A C 1
ATOM 911 O O . THR A 1 115 ? 13.999 -8.247 5.138 1.00 94.44 115 THR A O 1
ATOM 914 N N . GLY A 1 116 ? 12.002 -8.688 4.211 1.00 94.56 116 GLY A N 1
ATOM 915 C CA . GLY A 1 116 ? 11.392 -9.335 5.373 1.00 94.56 116 GLY A CA 1
ATOM 916 C C . GLY A 1 116 ? 10.571 -8.393 6.255 1.00 94.56 116 GLY A C 1
ATOM 917 O O . GLY A 1 116 ? 9.936 -8.864 7.196 1.00 94.56 116 GLY A O 1
ATOM 918 N N . GLU A 1 117 ? 10.543 -7.090 5.955 1.00 97.12 117 GLU A N 1
ATOM 919 C CA . GLU A 1 117 ? 9.660 -6.147 6.645 1.00 97.12 117 GLU A CA 1
ATOM 920 C C . GLU A 1 117 ? 8.194 -6.470 6.349 1.00 97.12 117 GLU A C 1
ATOM 922 O O . GLU A 1 117 ? 7.808 -6.673 5.194 1.00 97.12 117 GLU A O 1
ATOM 927 N N . TYR A 1 118 ? 7.377 -6.488 7.396 1.00 97.50 118 TYR A N 1
ATOM 928 C CA . TYR A 1 118 ? 5.969 -6.847 7.321 1.00 97.50 118 TYR A CA 1
ATOM 929 C C . TYR A 1 118 ? 5.106 -5.797 8.017 1.00 97.50 118 TYR A C 1
ATOM 931 O O . TYR A 1 118 ? 5.472 -5.274 9.070 1.00 97.50 118 TYR A O 1
ATOM 939 N N . SER A 1 119 ? 3.945 -5.489 7.452 1.00 97.31 119 SER A N 1
ATOM 940 C CA . SER A 1 119 ? 2.980 -4.593 8.082 1.00 97.31 119 SER A CA 1
ATOM 941 C C . SER A 1 119 ? 1.543 -5.046 7.881 1.00 97.31 119 SER A C 1
ATOM 943 O O . SER A 1 119 ? 1.188 -5.616 6.850 1.00 97.31 119 SER A O 1
ATOM 945 N N . GLU A 1 120 ? 0.708 -4.718 8.858 1.00 98.31 120 GLU A N 1
ATOM 946 C CA . GLU A 1 120 ? -0.734 -4.927 8.843 1.00 98.31 120 GLU A CA 1
ATOM 947 C C . GLU A 1 120 ? -1.439 -3.600 9.103 1.00 98.31 120 GLU A C 1
ATOM 949 O O . GLU A 1 120 ? -1.053 -2.885 10.026 1.00 98.31 120 GLU A O 1
ATOM 954 N N . SER A 1 121 ? -2.503 -3.306 8.364 1.00 98.31 121 SER A N 1
ATOM 955 C CA . SER A 1 121 ? -3.382 -2.162 8.614 1.00 98.31 121 SER A CA 1
ATOM 956 C C . SER A 1 121 ? -4.821 -2.660 8.730 1.00 98.31 121 SER A C 1
ATOM 958 O O . SER A 1 121 ? -5.305 -3.374 7.854 1.00 98.31 121 SER A O 1
ATOM 960 N N . PHE A 1 122 ? -5.517 -2.289 9.802 1.00 98.50 122 PHE A N 1
ATOM 961 C CA . PHE A 1 122 ? -6.908 -2.669 10.057 1.00 98.50 122 PHE A CA 1
ATOM 962 C C . PHE A 1 122 ? -7.802 -1.437 10.035 1.00 98.50 122 PHE A C 1
ATOM 964 O O . PHE A 1 122 ? -7.528 -0.463 10.734 1.00 98.50 122 PHE A O 1
ATOM 971 N N . TYR A 1 123 ? -8.893 -1.499 9.276 1.00 98.12 123 TYR A N 1
ATOM 972 C CA . TYR A 1 123 ? -9.773 -0.363 9.026 1.00 98.12 123 TYR A CA 1
ATOM 973 C C . TYR A 1 123 ? -11.103 -0.554 9.748 1.00 98.12 123 TYR A C 1
ATOM 975 O O . TYR A 1 123 ? -11.786 -1.561 9.559 1.00 98.12 123 TYR A O 1
ATOM 983 N N . LYS A 1 124 ? -11.502 0.432 10.555 1.00 97.50 124 LYS A N 1
ATOM 984 C CA . LYS A 1 124 ? -12.842 0.476 11.152 1.00 97.50 124 LYS A CA 1
ATOM 985 C C . LYS A 1 124 ? -13.664 1.566 10.496 1.00 97.50 124 LYS A C 1
ATOM 987 O O . LYS A 1 124 ? -13.193 2.687 10.308 1.00 97.50 124 LYS A O 1
ATOM 992 N N . TYR A 1 125 ? -14.909 1.231 10.193 1.00 95.81 125 TYR A N 1
ATOM 993 C CA . TYR A 1 125 ? -15.839 2.110 9.503 1.00 95.81 125 TYR A CA 1
ATOM 994 C C . TYR A 1 125 ? -16.917 2.638 10.450 1.00 95.81 125 TYR A C 1
ATOM 996 O O . TYR A 1 125 ? -17.444 1.896 11.276 1.00 95.81 125 TYR A O 1
ATOM 1004 N N . ASP A 1 126 ? -17.272 3.907 10.272 1.00 93.88 126 ASP A N 1
ATOM 1005 C CA . ASP A 1 126 ? -18.529 4.496 10.723 1.00 93.88 126 ASP A CA 1
ATOM 1006 C C . ASP A 1 126 ? -19.393 4.780 9.482 1.00 93.88 126 ASP A C 1
ATOM 1008 O O . ASP A 1 126 ? -19.096 5.641 8.640 1.00 93.88 126 ASP A O 1
ATOM 1012 N N . GLY A 1 127 ? -20.419 3.951 9.288 1.00 91.00 127 GLY A N 1
ATOM 1013 C CA . GLY A 1 127 ? -21.180 3.902 8.045 1.00 91.00 127 GLY A CA 1
ATOM 1014 C C . GLY A 1 127 ? -20.291 3.555 6.844 1.00 91.00 127 GLY A C 1
ATOM 1015 O O . GLY A 1 127 ? -19.772 2.450 6.743 1.00 91.00 127 GLY A O 1
ATOM 1016 N N . LYS A 1 128 ? -20.138 4.495 5.902 1.00 90.25 128 LYS A N 1
ATOM 1017 C CA . LYS A 1 128 ? -19.336 4.318 4.669 1.00 90.25 128 LYS A CA 1
ATOM 1018 C C . LYS A 1 128 ? -17.946 4.954 4.739 1.00 90.25 128 LYS A C 1
ATOM 1020 O O . LYS A 1 128 ? -17.242 4.998 3.733 1.00 90.25 128 LYS A O 1
ATOM 1025 N N . LYS A 1 129 ? -17.579 5.520 5.886 1.00 93.38 129 LYS A N 1
ATOM 1026 C CA . LYS A 1 129 ? -16.337 6.272 6.072 1.00 93.38 129 LYS A CA 1
ATOM 1027 C C . LYS A 1 129 ? -15.452 5.538 7.064 1.00 93.38 129 LYS A C 1
ATOM 1029 O O . LYS A 1 129 ? -15.953 4.987 8.034 1.00 93.38 129 LYS A O 1
ATOM 1034 N N . ILE A 1 130 ? -14.147 5.536 6.829 1.00 95.81 130 ILE A N 1
ATOM 1035 C CA . ILE A 1 130 ? -13.191 4.957 7.778 1.00 95.81 130 ILE A CA 1
ATOM 1036 C C . ILE A 1 130 ? -13.059 5.927 8.946 1.00 95.81 130 ILE A C 1
ATOM 1038 O O . ILE A 1 130 ? -12.683 7.072 8.733 1.00 95.81 130 ILE A O 1
ATOM 1042 N N . ALA A 1 131 ? -13.370 5.478 10.154 1.00 96.81 131 ALA A N 1
ATOM 1043 C CA . ALA A 1 131 ? -13.266 6.274 11.372 1.00 96.81 131 ALA A CA 1
ATOM 1044 C C . ALA A 1 131 ? -11.921 6.074 12.082 1.00 96.81 131 ALA A C 1
ATOM 1046 O O . ALA A 1 131 ? -11.4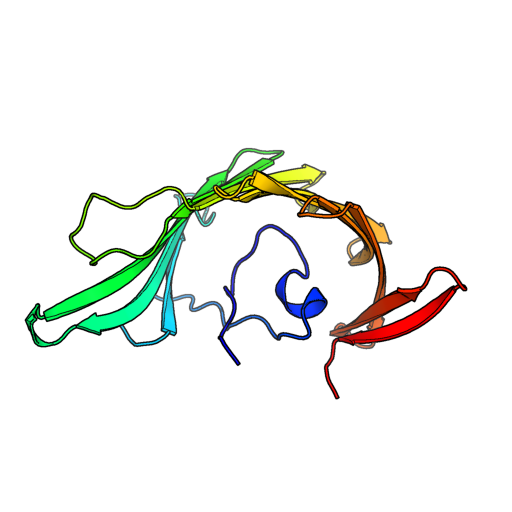40 6.978 12.762 1.00 96.81 131 ALA A O 1
ATOM 1047 N N . SER A 1 132 ? -11.297 4.904 11.922 1.00 97.69 132 SER A N 1
ATOM 1048 C CA . SER A 1 132 ? -9.978 4.645 12.494 1.00 97.69 132 SER A CA 1
ATOM 1049 C C . SER A 1 132 ? -9.176 3.627 11.694 1.00 97.69 132 SER A C 1
ATOM 1051 O O . SER A 1 132 ? -9.746 2.751 11.035 1.00 97.69 132 SER A O 1
ATOM 1053 N N . ILE A 1 133 ? -7.854 3.709 11.824 1.00 98.25 133 ILE A N 1
ATOM 1054 C CA . ILE A 1 133 ? -6.902 2.736 11.282 1.00 98.25 133 ILE A CA 1
ATOM 1055 C C . ILE A 1 133 ? -5.959 2.320 12.405 1.00 98.25 133 ILE A C 1
ATOM 1057 O O . ILE A 1 133 ? -5.474 3.179 13.133 1.00 98.25 133 ILE A O 1
ATOM 1061 N N . THR A 1 134 ? -5.679 1.028 12.531 1.00 98.38 134 THR A N 1
ATOM 1062 C CA . THR A 1 134 ? -4.588 0.530 13.381 1.00 98.38 134 THR A CA 1
ATOM 1063 C C . THR A 1 134 ? -3.538 -0.113 12.490 1.00 98.38 134 THR A C 1
ATOM 1065 O O . THR A 1 134 ? -3.858 -1.053 11.763 1.00 98.38 134 THR A O 1
ATOM 1068 N N . GLU A 1 135 ? -2.298 0.362 12.562 1.00 97.75 135 GLU A N 1
ATOM 1069 C CA . GLU A 1 135 ? -1.150 -0.225 11.876 1.00 97.75 135 GLU A CA 1
ATOM 1070 C C . GLU A 1 135 ? -0.264 -0.994 12.850 1.00 97.75 135 GLU A C 1
ATOM 1072 O O . GLU A 1 135 ? 0.072 -0.509 13.929 1.00 97.75 135 GLU A O 1
ATOM 1077 N N . LYS A 1 136 ? 0.160 -2.188 12.447 1.00 98.12 136 LYS A N 1
ATOM 1078 C CA . LYS A 1 136 ? 1.175 -2.987 13.128 1.00 98.12 136 LYS A CA 1
ATOM 1079 C C . LYS A 1 136 ? 2.333 -3.199 12.173 1.00 98.12 136 LYS A C 1
ATOM 1081 O O . LYS A 1 136 ? 2.127 -3.638 11.047 1.00 98.12 136 LYS A O 1
ATOM 1086 N N . ILE A 1 137 ? 3.540 -2.870 12.606 1.00 96.88 137 ILE A N 1
ATOM 1087 C CA . ILE A 1 137 ? 4.717 -2.824 11.741 1.00 96.88 137 ILE A CA 1
ATOM 1088 C C . ILE A 1 137 ? 5.817 -3.663 12.385 1.00 96.88 137 ILE A C 1
ATOM 1090 O O . ILE A 1 137 ? 6.224 -3.397 13.516 1.00 96.88 137 ILE A O 1
ATOM 1094 N N . TRP A 1 138 ? 6.298 -4.660 11.647 1.00 97.19 138 TRP A N 1
ATOM 1095 C CA . TRP A 1 138 ? 7.431 -5.512 11.980 1.00 97.19 138 TRP A CA 1
ATOM 1096 C C . TRP A 1 138 ? 8.591 -5.171 11.044 1.00 97.19 138 TRP A C 1
ATOM 1098 O O . TRP A 1 138 ? 8.615 -5.573 9.880 1.00 97.19 138 TRP A O 1
ATOM 1108 N N . ARG A 1 139 ? 9.552 -4.410 11.568 1.00 91.06 139 ARG A N 1
ATOM 1109 C CA . ARG A 1 139 ? 10.866 -4.172 10.951 1.00 91.06 139 ARG A CA 1
ATOM 1110 C C . ARG A 1 139 ? 11.938 -4.727 11.892 1.00 91.06 139 ARG A C 1
ATOM 1112 O O . ARG A 1 139 ? 11.749 -5.799 12.461 1.00 91.06 139 ARG A O 1
ATOM 1119 N N . ASP A 1 140 ? 12.997 -3.961 12.146 1.00 89.81 140 ASP A N 1
ATOM 1120 C CA . ASP A 1 140 ? 13.956 -4.230 13.22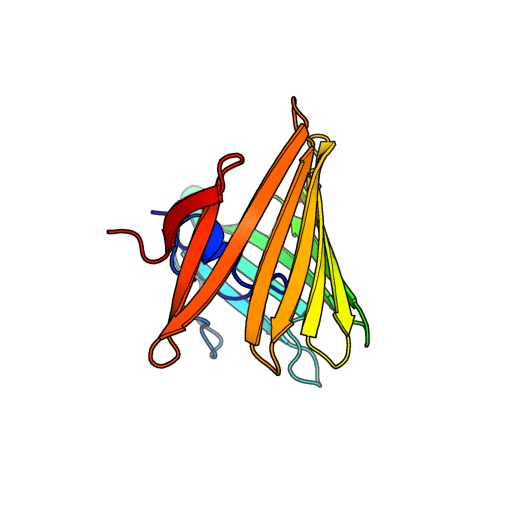6 1.00 89.81 140 ASP A CA 1
ATOM 1121 C C . ASP A 1 140 ? 13.291 -4.223 14.615 1.00 89.81 140 ASP A C 1
ATOM 1123 O O . ASP A 1 140 ? 13.744 -4.895 15.542 1.00 89.81 140 ASP A O 1
ATOM 1127 N N . THR A 1 141 ? 12.198 -3.470 14.766 1.00 92.06 141 THR A N 1
ATOM 1128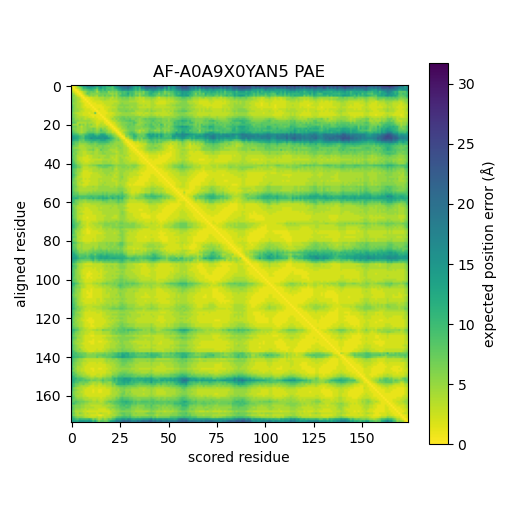 C CA . THR A 1 141 ? 11.362 -3.427 15.968 1.00 92.06 141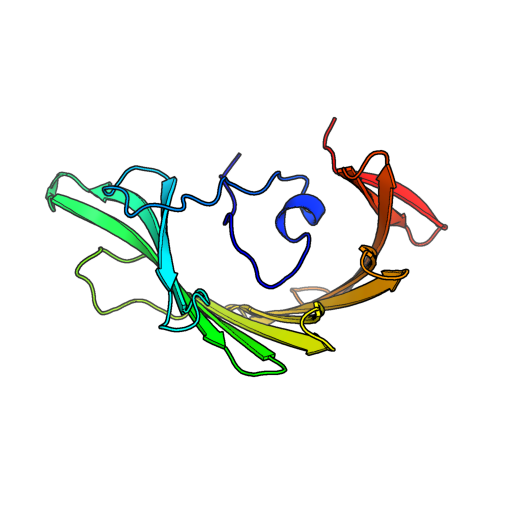 THR A CA 1
ATOM 1129 C C . THR A 1 141 ? 9.889 -3.606 15.613 1.00 92.06 141 THR A C 1
ATOM 1131 O O . THR A 1 141 ? 9.474 -3.416 14.466 1.00 92.06 141 THR A O 1
ATOM 1134 N N . PHE A 1 142 ? 9.096 -3.984 16.618 1.00 96.06 142 PHE A N 1
ATOM 1135 C CA . PHE A 1 142 ? 7.642 -4.004 16.525 1.00 96.06 142 PHE A CA 1
ATOM 1136 C C . PHE A 1 142 ? 7.059 -2.677 17.015 1.00 96.06 142 PHE A C 1
ATOM 1138 O O . PHE A 1 142 ? 7.329 -2.268 18.147 1.00 96.06 142 PHE A O 1
ATOM 1145 N N . THR A 1 143 ? 6.219 -2.053 16.191 1.00 96.12 143 THR A N 1
ATOM 1146 C CA . THR A 1 143 ? 5.501 -0.816 16.527 1.00 96.12 143 THR A CA 1
ATOM 1147 C C . THR A 1 143 ? 4.023 -0.959 16.183 1.00 96.12 143 THR A C 1
ATOM 1149 O O . THR A 1 143 ? 3.665 -1.580 15.183 1.00 96.12 143 THR A O 1
ATOM 1152 N N . THR A 1 144 ? 3.158 -0.370 17.007 1.00 97.12 144 THR A N 1
ATOM 1153 C CA . THR A 1 144 ? 1.733 -0.180 16.706 1.00 97.12 144 THR A CA 1
ATOM 1154 C C . THR A 1 144 ? 1.440 1.313 16.628 1.00 97.12 144 THR A C 1
ATOM 1156 O O . THR A 1 144 ? 1.941 2.066 17.464 1.00 97.12 144 THR A O 1
ATOM 1159 N N . ARG A 1 145 ? 0.669 1.733 15.624 1.00 96.69 145 ARG A N 1
ATOM 1160 C CA . ARG A 1 145 ? 0.202 3.114 15.446 1.00 96.69 145 ARG A CA 1
ATOM 1161 C C . ARG A 1 145 ? -1.310 3.104 15.298 1.00 96.69 145 ARG A C 1
ATOM 1163 O O . ARG A 1 145 ? -1.846 2.289 14.551 1.00 96.69 145 ARG A O 1
ATOM 1170 N N . ASP A 1 146 ? -1.981 4.008 15.994 1.00 98.00 146 ASP A N 1
ATOM 1171 C CA . ASP A 1 146 ? -3.431 4.144 15.946 1.00 98.00 146 ASP A CA 1
ATOM 1172 C C . ASP A 1 146 ? -3.799 5.510 15.377 1.00 98.00 146 ASP A C 1
ATOM 1174 O O . ASP A 1 146 ? -3.229 6.533 15.754 1.00 98.00 146 ASP A O 1
ATOM 1178 N N . TYR A 1 147 ? -4.769 5.523 14.470 1.00 97.69 147 TYR A N 1
ATOM 1179 C CA . TYR A 1 147 ? -5.203 6.718 13.766 1.00 97.69 147 TYR A CA 1
ATOM 1180 C C . TYR A 1 147 ? -6.693 6.949 13.945 1.00 97.69 147 TYR A C 1
ATOM 1182 O O . TYR A 1 147 ? -7.497 6.033 13.762 1.00 97.69 147 TYR A O 1
ATOM 1190 N N . GLU A 1 148 ? -7.061 8.195 14.221 1.00 97.56 148 GLU A N 1
ATOM 1191 C CA . GLU A 1 148 ? -8.437 8.674 14.196 1.00 97.56 148 GLU A CA 1
ATOM 1192 C C . GLU A 1 148 ? -8.657 9.532 12.952 1.00 97.56 148 GLU A C 1
ATOM 1194 O O . GLU A 1 148 ? -7.865 10.426 12.646 1.00 97.56 148 GLU A O 1
ATOM 1199 N N . ILE A 1 149 ? -9.747 9.262 12.236 1.00 96.56 149 ILE A N 1
ATOM 1200 C CA . ILE A 1 149 ? -10.072 9.934 10.984 1.00 96.56 149 ILE A CA 1
ATOM 1201 C C . ILE A 1 149 ? -11.422 10.619 11.124 1.00 96.56 149 ILE A C 1
ATOM 1203 O O . ILE A 1 149 ? -12.433 10.003 11.460 1.00 96.56 149 ILE A O 1
ATOM 1207 N N . THR A 1 150 ? -11.438 11.906 10.802 1.00 94.94 150 THR A N 1
ATOM 1208 C CA . THR A 1 150 ? -12.661 12.704 10.704 1.00 94.94 150 THR A CA 1
ATOM 1209 C C . THR A 1 150 ? -12.814 13.245 9.288 1.00 94.94 150 THR A C 1
ATOM 1211 O O . THR A 1 150 ? -11.834 13.403 8.566 1.00 94.94 150 THR A O 1
ATOM 1214 N N . HIS A 1 151 ? -14.047 13.527 8.859 1.00 91.25 151 HIS A N 1
ATOM 1215 C CA . HIS A 1 151 ? -14.322 14.025 7.503 1.00 91.25 151 HIS A CA 1
ATOM 1216 C C . HIS A 1 151 ? -15.049 15.360 7.546 1.00 91.25 151 HIS A C 1
ATOM 1218 O O . HIS A 1 151 ? -16.261 15.424 7.307 1.00 91.25 151 HIS A O 1
ATOM 1224 N N . VAL A 1 152 ? -14.315 16.431 7.834 1.00 84.12 152 VAL A N 1
ATOM 1225 C CA . VAL A 1 152 ? -14.858 17.792 7.822 1.00 84.12 152 VAL A CA 1
ATOM 1226 C C . VAL A 1 152 ? -15.048 18.230 6.369 1.00 84.12 152 VAL A C 1
ATOM 1228 O O . VAL A 1 152 ? -14.113 18.230 5.575 1.00 84.12 152 VAL A O 1
ATOM 1231 N N . ASN A 1 153 ? -16.285 18.564 5.989 1.00 84.62 153 ASN A N 1
ATOM 1232 C CA . ASN A 1 153 ? -16.651 18.945 4.615 1.00 84.62 153 ASN A CA 1
ATOM 1233 C C . ASN A 1 153 ? -16.268 17.909 3.536 1.00 84.62 153 ASN A C 1
ATOM 1235 O O . ASN A 1 153 ? -16.091 18.252 2.371 1.00 84.62 153 ASN A O 1
ATOM 1239 N N . GLY A 1 154 ? -16.155 16.632 3.916 1.00 82.06 154 GLY A N 1
ATOM 1240 C CA . GLY A 1 154 ? -15.782 15.543 3.007 1.00 82.06 154 GLY A CA 1
ATOM 1241 C C . GLY A 1 154 ? -14.275 15.348 2.816 1.00 82.06 154 GLY A C 1
ATOM 1242 O O . GLY A 1 154 ? -13.887 14.340 2.232 1.00 82.06 154 GLY A O 1
ATOM 1243 N N . THR A 1 155 ? -13.441 16.237 3.355 1.00 85.81 155 THR A N 1
ATOM 1244 C CA . THR A 1 155 ? -11.981 16.086 3.364 1.00 85.81 155 THR A CA 1
ATOM 1245 C C . THR A 1 155 ? -11.557 15.318 4.616 1.00 85.81 155 THR A C 1
ATOM 1247 O O . THR A 1 155 ? -12.041 15.644 5.702 1.00 85.81 155 THR A O 1
ATOM 1250 N N . PRO A 1 156 ? -10.693 14.294 4.501 1.00 90.88 156 PRO A N 1
ATOM 1251 C CA . PRO A 1 156 ? -10.177 13.588 5.664 1.00 90.88 156 PRO A CA 1
ATOM 1252 C C . PRO A 1 156 ? -9.233 14.491 6.468 1.00 90.88 156 PRO A C 1
ATOM 1254 O O . PRO A 1 156 ? -8.381 15.178 5.908 1.00 90.88 156 PRO A O 1
ATOM 1257 N N . THR A 1 157 ? -9.364 14.443 7.785 1.00 94.12 157 THR A N 1
ATOM 1258 C CA . THR A 1 157 ? -8.378 14.932 8.747 1.00 94.12 157 THR A CA 1
ATOM 1259 C C . THR A 1 157 ? -7.959 13.740 9.588 1.00 94.12 157 THR A C 1
ATOM 1261 O O . THR A 1 157 ? -8.819 13.076 10.175 1.00 94.12 157 THR A O 1
ATOM 1264 N N . ILE A 1 158 ? -6.661 13.443 9.597 1.00 95.44 158 ILE A N 1
ATOM 1265 C CA . ILE A 1 158 ? -6.105 12.247 10.233 1.00 95.44 158 ILE A CA 1
ATOM 1266 C C . ILE A 1 158 ? -5.234 12.669 11.405 1.00 95.44 158 ILE A C 1
ATOM 1268 O O . ILE A 1 158 ? -4.299 13.455 11.239 1.00 95.44 158 ILE A O 1
ATOM 1272 N N . TYR A 1 159 ? -5.522 12.096 12.568 1.00 96.19 159 TYR A N 1
ATOM 1273 C CA . TYR A 1 159 ? -4.720 12.235 13.772 1.00 96.19 159 TYR A CA 1
ATOM 1274 C C . TYR A 1 159 ? -4.074 10.900 14.128 1.00 96.19 159 TYR A C 1
ATOM 1276 O O . TYR A 1 159 ? -4.763 9.885 14.147 1.00 96.19 159 TYR A O 1
ATOM 1284 N N . GLU A 1 160 ? -2.787 10.895 14.460 1.00 96.88 160 GLU A N 1
ATOM 1285 C CA . GLU A 1 160 ? -2.164 9.785 15.184 1.00 96.88 160 GLU A CA 1
ATOM 1286 C C . GLU A 1 160 ? -2.464 9.935 16.678 1.00 96.88 160 GLU A C 1
ATOM 1288 O O . GLU A 1 160 ? -2.297 11.016 17.250 1.00 96.88 160 GLU A O 1
ATOM 1293 N N . VAL A 1 161 ? -2.929 8.855 17.301 1.00 97.50 161 VAL A N 1
ATOM 1294 C CA . VAL A 1 161 ? -3.219 8.775 18.731 1.00 97.50 161 VAL A CA 1
ATOM 1295 C C . VAL A 1 161 ? -2.002 8.183 19.431 1.00 97.50 161 VAL A C 1
ATOM 1297 O O . VAL A 1 161 ? -1.609 7.046 19.174 1.00 97.50 161 VAL A O 1
ATOM 1300 N N . LEU A 1 162 ? -1.393 8.965 20.317 1.00 95.94 162 LEU A N 1
ATOM 1301 C CA . LEU A 1 162 ? -0.234 8.548 21.096 1.00 95.94 162 LEU A CA 1
ATOM 1302 C C . LEU A 1 162 ? -0.639 7.684 22.304 1.00 95.94 162 LEU A C 1
ATOM 1304 O O . LEU A 1 162 ? -1.797 7.716 22.728 1.00 95.94 162 LEU A O 1
ATOM 1308 N N . PRO A 1 163 ? 0.308 6.950 22.928 1.00 93.00 163 PRO A N 1
ATOM 1309 C CA . PRO A 1 163 ? 0.016 6.099 24.087 1.00 93.00 163 PRO A CA 1
ATOM 1310 C C . PRO A 1 163 ? -0.600 6.821 25.298 1.00 93.00 163 PRO A C 1
ATOM 1312 O O . PRO A 1 163 ? -1.234 6.184 26.136 1.00 93.00 163 PRO A O 1
ATOM 1315 N N . ASP A 1 164 ? -0.416 8.138 25.409 1.00 95.06 164 ASP A N 1
ATOM 1316 C CA . ASP A 1 164 ? -1.005 8.987 26.453 1.00 95.06 164 ASP A CA 1
ATOM 1317 C C . ASP A 1 164 ? -2.383 9.568 26.070 1.00 95.06 164 ASP A C 1
ATOM 1319 O O . ASP A 1 164 ? -2.928 10.402 26.794 1.00 95.06 164 ASP A O 1
ATOM 1323 N N . ASN A 1 165 ? -2.961 9.111 24.952 1.00 93.81 165 ASN A N 1
ATOM 1324 C CA . ASN A 1 165 ? -4.180 9.609 24.306 1.00 93.81 165 ASN A CA 1
ATOM 1325 C C . ASN A 1 165 ? -4.096 11.042 23.762 1.00 93.81 165 ASN A C 1
ATOM 1327 O O . ASN A 1 165 ? -5.116 11.591 23.330 1.00 93.81 165 ASN A O 1
ATOM 1331 N N . SER A 1 166 ? -2.915 11.664 23.750 1.00 96.44 166 SER A N 1
ATOM 1332 C CA . SER A 1 166 ? -2.728 12.893 22.987 1.00 96.44 166 SER A CA 1
ATOM 1333 C C . SER A 1 166 ? -2.790 12.600 21.483 1.00 96.44 166 SER A C 1
ATOM 1335 O O . SER A 1 166 ? -2.607 11.464 21.037 1.00 96.44 166 SER A O 1
ATOM 1337 N N . LYS A 1 167 ? -3.120 13.624 20.692 1.00 96.25 167 LYS A N 1
ATOM 1338 C CA . LYS A 1 167 ? -3.326 13.504 19.245 1.00 96.25 167 LYS A CA 1
ATOM 1339 C C . LYS A 1 167 ? -2.353 14.400 18.497 1.00 96.25 167 LYS A C 1
ATOM 1341 O O . LYS A 1 167 ? -2.244 15.583 18.818 1.00 96.25 167 LYS A O 1
ATOM 1346 N N . ILE A 1 168 ? -1.711 13.851 17.473 1.00 95.00 168 ILE A N 1
ATOM 1347 C CA . ILE A 1 168 ? -0.869 14.590 16.528 1.00 95.00 168 ILE A CA 1
ATOM 1348 C C . ILE A 1 168 ? -1.591 14.639 15.186 1.00 95.00 168 ILE A C 1
ATOM 1350 O O . ILE A 1 168 ? -2.025 13.606 14.689 1.00 95.00 168 ILE A O 1
ATOM 1354 N N . LEU A 1 169 ? -1.725 15.825 14.591 1.00 94.19 169 LEU A N 1
ATOM 1355 C CA . LEU A 1 169 ? -2.251 15.969 13.233 1.00 94.19 169 LEU A CA 1
ATOM 1356 C C . LEU A 1 169 ? -1.220 15.436 12.224 1.00 94.19 169 LEU A C 1
ATOM 1358 O O . LEU A 1 169 ? -0.084 15.900 12.213 1.00 94.19 169 LEU A O 1
ATOM 1362 N N . ILE A 1 170 ? -1.621 14.473 11.392 1.00 91.94 170 ILE A N 1
ATOM 1363 C CA . ILE A 1 170 ? -0.773 13.863 10.350 1.00 91.94 170 ILE A CA 1
ATOM 1364 C C . ILE A 1 170 ? -1.195 14.315 8.950 1.00 91.94 170 ILE A C 1
ATOM 1366 O O . ILE A 1 170 ? -0.358 14.444 8.062 1.00 91.94 170 ILE A O 1
ATOM 1370 N N . TYR A 1 171 ? -2.493 14.552 8.742 1.00 91.62 171 TYR A N 1
ATOM 1371 C CA . TYR A 1 171 ? -3.009 15.012 7.457 1.00 91.62 171 TYR A CA 1
ATOM 1372 C C . TYR A 1 171 ? -4.191 15.979 7.630 1.00 91.62 171 TYR A C 1
ATOM 1374 O O . TYR A 1 171 ? -5.117 15.657 8.386 1.00 91.62 171 TYR A O 1
ATOM 1382 N N . PRO A 1 172 ? -4.231 17.101 6.884 1.00 87.75 172 PRO A N 1
ATOM 1383 C CA . PRO A 1 172 ? -3.193 17.569 5.953 1.00 87.75 172 PRO A CA 1
ATOM 1384 C C . PRO A 1 172 ? -1.902 17.990 6.680 1.00 87.75 172 PRO A C 1
ATOM 1386 O O . PRO A 1 172 ? -1.962 18.368 7.847 1.00 87.75 172 PRO A O 1
ATOM 1389 N N . GLU A 1 173 ? -0.756 17.910 5.997 1.00 76.94 173 GLU A N 1
ATOM 1390 C CA . GLU A 1 173 ? 0.478 18.564 6.461 1.00 76.94 173 GLU A CA 1
ATOM 1391 C C . GLU A 1 173 ? 0.277 20.091 6.465 1.00 76.94 173 GLU A C 1
ATOM 1393 O O . GLU A 1 173 ? -0.340 20.633 5.540 1.00 76.94 173 GLU A O 1
ATOM 1398 N N . GLU A 1 174 ? 0.769 20.764 7.510 1.00 62.12 174 GLU A N 1
ATOM 1399 C CA . GLU A 1 174 ? 0.819 22.234 7.596 1.00 62.12 174 GLU A CA 1
ATOM 1400 C C . GLU A 1 174 ? 1.933 22.839 6.727 1.00 62.12 174 GLU A C 1
ATOM 1402 O O . GLU A 1 174 ? 3.043 22.259 6.669 1.00 62.12 174 GLU A O 1
#

Organism: NCBI:txid2813360

Solvent-accessible surface area (backbone atoms only — not comparable to full-atom values): 9759 Å² total; per-residue (Å²): 134,84,80,44,68,50,76,62,83,56,79,58,67,38,37,80,68,44,38,71,60,35,81,76,62,90,60,97,67,80,90,43,73,78,33,68,45,75,39,59,50,98,84,69,46,70,38,34,38,42,37,29,59,42,77,41,70,97,73,74,40,38,34,26,33,43,37,39,40,52,78,56,92,49,35,41,37,36,43,35,33,40,75,24,48,68,88,53,85,72,59,53,75,41,32,43,34,41,29,37,36,56,98,82,39,61,42,34,33,39,39,38,37,72,87,67,38,34,37,40,38,39,48,40,66,57,89,95,40,67,37,33,40,40,36,40,38,41,62,100,54,81,49,76,50,40,33,46,39,47,61,66,95,77,44,73,38,34,27,41,48,44,100,86,71,49,74,43,81,38,22,73,64,132